Protein AF-A0A924WMK4-F1 (afdb_monomer_lite)

Secondary structure (DSSP, 8-state):
-EEEE-STTSTTSTTTHHHHTTTPEEEEEEEB-S-EEEEE-TT-SS--EEEEE-SS--SS--EEEEEE--HHHHHHHHTT--TTEEEEEEEBTTS-EEEEEEE-GGGGTTPEE-GGGSSHHHHHHH--

Foldseek 3Di:
DKEKEFWQCPPPHVCVVLCVVQVWAWDDWFFFAQQKWKWFFPPDVVTIIAIDGHDDRDDRGAIIIMIDGDPVSVVVSQVPDDPQKDWDWTHTPVRDTDIYIHGDPVRRVVTHTPVVLRGHVSVVVVVD

Radius of gyration: 13.54 Å; chains: 1; bounding box: 36×27×34 Å

pLDDT: mean 95.7, std 4.89, range [67.25, 98.75]

Structure (mmCIF, N/CA/C/O backbone):
data_AF-A0A924WMK4-F1
#
_entry.id   AF-A0A924WMK4-F1
#
loop_
_atom_site.group_PDB
_atom_site.id
_atom_site.type_symbol
_atom_site.label_atom_id
_atom_site.label_alt_id
_atom_site.label_comp_id
_atom_site.label_asym_id
_atom_site.label_entity_id
_atom_site.label_seq_id
_atom_site.pdbx_PDB_ins_code
_atom_site.Cartn_x
_atom_site.Cartn_y
_atom_site.Cartn_z
_atom_site.occupancy
_atom_site.B_iso_or_equiv
_atom_site.auth_seq_id
_atom_site.auth_comp_id
_atom_site.auth_asym_id
_atom_site.auth_atom_id
_atom_site.pdbx_PDB_model_num
ATOM 1 N N . MET A 1 1 ? 14.075 0.285 8.323 1.00 96.38 1 MET A N 1
ATOM 2 C CA . MET A 1 1 ? 12.958 1.130 7.839 1.00 96.38 1 MET A CA 1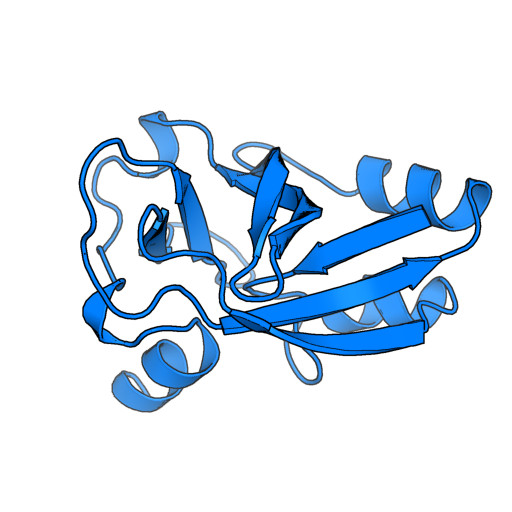
ATOM 3 C C . MET A 1 1 ? 11.745 0.249 7.598 1.00 96.38 1 MET A C 1
ATOM 5 O O . MET A 1 1 ? 11.922 -0.812 7.011 1.00 96.38 1 MET A O 1
ATOM 9 N N . LYS A 1 2 ? 10.546 0.650 8.046 1.00 97.94 2 LYS A N 1
ATOM 10 C CA . LYS A 1 2 ? 9.310 -0.135 7.872 1.00 97.94 2 LYS A CA 1
ATOM 11 C C . LYS A 1 2 ? 8.425 0.431 6.762 1.00 97.94 2 LYS A C 1
ATOM 13 O O . LYS A 1 2 ? 8.275 1.649 6.675 1.00 97.94 2 LYS A O 1
ATOM 18 N N . ILE A 1 3 ? 7.808 -0.448 5.974 1.00 98.31 3 ILE A N 1
ATOM 19 C CA . ILE A 1 3 ? 6.803 -0.096 4.966 1.00 98.31 3 ILE A CA 1
ATOM 20 C C . ILE A 1 3 ? 5.645 -1.094 4.965 1.00 98.31 3 ILE A C 1
ATOM 22 O O . ILE A 1 3 ? 5.861 -2.303 4.994 1.00 98.31 3 ILE A O 1
ATOM 26 N N . ALA A 1 4 ? 4.419 -0.589 4.922 1.00 98.50 4 ALA A N 1
ATOM 27 C CA . ALA A 1 4 ? 3.213 -1.371 4.709 1.00 98.50 4 ALA A CA 1
ATOM 28 C C . ALA A 1 4 ? 2.856 -1.422 3.218 1.00 98.50 4 ALA A C 1
ATOM 30 O O . ALA A 1 4 ? 2.822 -0.394 2.532 1.00 98.50 4 ALA A O 1
ATOM 31 N N . VAL A 1 5 ? 2.544 -2.622 2.733 1.00 98.31 5 VAL A N 1
ATOM 32 C CA . VAL A 1 5 ? 2.054 -2.879 1.377 1.00 98.31 5 VAL A CA 1
ATOM 33 C C . VAL A 1 5 ? 0.653 -3.477 1.418 1.00 98.31 5 VAL A C 1
ATOM 35 O O . VAL A 1 5 ? 0.323 -4.250 2.312 1.00 98.31 5 VAL A O 1
ATOM 38 N N . VAL A 1 6 ? -0.179 -3.101 0.446 1.00 97.62 6 VAL A N 1
ATOM 39 C CA . VAL A 1 6 ? -1.624 -3.407 0.429 1.00 97.62 6 VAL A CA 1
ATOM 40 C C . VAL A 1 6 ? -2.083 -4.082 -0.868 1.00 97.62 6 VAL A C 1
ATOM 42 O O . VAL A 1 6 ? -3.233 -4.486 -0.990 1.00 97.62 6 VAL A O 1
ATOM 45 N N . GLY A 1 7 ? -1.197 -4.190 -1.863 1.00 97.00 7 GLY A N 1
ATOM 46 C CA . GLY A 1 7 ? -1.566 -4.509 -3.241 1.00 97.00 7 GLY A CA 1
ATOM 47 C C . GLY A 1 7 ? -0.607 -5.455 -3.946 1.00 97.00 7 GLY A C 1
ATOM 48 O O . GLY A 1 7 ? -0.276 -6.518 -3.432 1.00 97.00 7 GLY A O 1
ATOM 49 N N . ALA A 1 8 ? -0.145 -5.055 -5.131 1.00 96.81 8 ALA A N 1
ATOM 50 C CA . ALA A 1 8 ? 0.682 -5.888 -6.004 1.00 96.81 8 ALA A CA 1
ATOM 51 C C . ALA A 1 8 ? 2.021 -6.345 -5.382 1.00 96.81 8 ALA A C 1
ATOM 53 O O . ALA A 1 8 ? 2.634 -7.277 -5.896 1.00 96.81 8 ALA A O 1
ATOM 54 N N . HIS A 1 9 ? 2.463 -5.730 -4.281 1.00 97.94 9 HIS A N 1
ATOM 55 C CA . HIS A 1 9 ? 3.650 -6.130 -3.515 1.00 97.94 9 HIS A CA 1
ATOM 56 C C . HIS A 1 9 ? 3.382 -7.128 -2.385 1.00 97.94 9 HIS A C 1
ATOM 58 O O . HIS A 1 9 ? 4.341 -7.584 -1.774 1.00 97.94 9 HIS A O 1
ATOM 64 N N . LEU A 1 10 ? 2.128 -7.473 -2.075 1.00 98.19 10 LEU A N 1
ATOM 65 C CA . LEU A 1 10 ? 1.841 -8.512 -1.079 1.00 98.19 10 LEU A CA 1
ATOM 66 C C . LEU A 1 10 ? 2.504 -9.840 -1.496 1.00 98.19 10 LEU A C 1
ATOM 68 O O . LEU A 1 10 ? 2.619 -10.136 -2.685 1.00 98.19 10 LEU A O 1
ATOM 72 N N . ARG A 1 11 ? 2.894 -10.692 -0.545 1.00 97.88 11 ARG A N 1
ATOM 73 C CA . ARG A 1 11 ? 3.485 -12.011 -0.835 1.00 97.88 11 ARG A CA 1
ATOM 74 C C . ARG A 1 11 ? 2.651 -12.799 -1.861 1.00 97.88 11 ARG A C 1
ATOM 76 O O . ARG A 1 11 ? 1.436 -12.937 -1.723 1.00 97.88 11 ARG A O 1
ATOM 83 N N . GLY A 1 12 ? 3.300 -13.320 -2.901 1.00 96.44 12 GLY A N 1
ATOM 84 C CA . GLY A 1 12 ? 2.626 -14.049 -3.986 1.00 96.44 12 GLY A CA 1
ATOM 85 C C . GLY A 1 12 ? 1.859 -13.171 -4.986 1.00 96.44 12 GLY A C 1
ATOM 86 O O . GLY A 1 12 ? 1.142 -13.707 -5.824 1.00 96.44 12 GLY A O 1
ATOM 87 N N . GLN A 1 13 ? 1.976 -11.842 -4.909 1.00 97.69 13 GLN A N 1
ATOM 88 C CA . GLN A 1 13 ? 1.473 -10.915 -5.924 1.00 97.69 13 GLN A CA 1
ATOM 89 C C . GLN A 1 13 ? 2.582 -10.518 -6.919 1.00 97.69 13 GLN A C 1
ATOM 91 O O . GLN A 1 13 ? 3.767 -10.679 -6.611 1.00 97.69 13 GLN A O 1
ATOM 96 N N . PRO A 1 14 ? 2.230 -9.992 -8.111 1.00 97.50 14 PRO A N 1
ATOM 97 C CA . PRO A 1 14 ? 3.172 -9.838 -9.225 1.00 97.50 14 PRO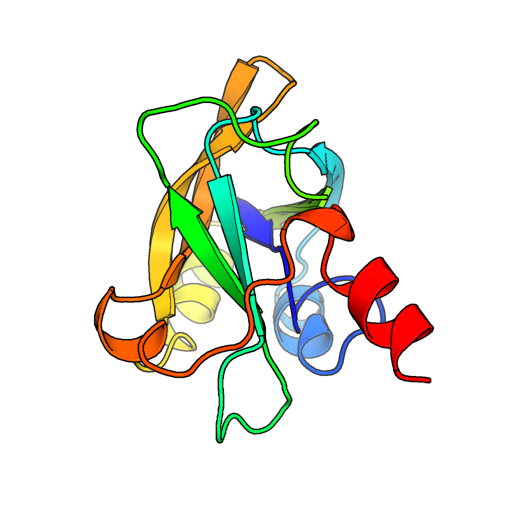 A CA 1
ATOM 98 C C . PRO A 1 14 ? 4.403 -8.959 -8.960 1.00 97.50 14 PRO A C 1
ATOM 100 O O . PRO A 1 14 ? 5.430 -9.156 -9.598 1.00 97.50 14 PRO A O 1
ATOM 103 N N . LEU A 1 15 ? 4.325 -7.997 -8.036 1.00 97.12 15 LEU A N 1
ATOM 104 C CA . LEU A 1 15 ? 5.431 -7.089 -7.700 1.00 97.12 15 LEU A CA 1
ATOM 105 C C . LEU A 1 15 ? 6.146 -7.463 -6.396 1.00 97.12 15 LEU A C 1
ATOM 107 O O . LEU A 1 15 ? 7.035 -6.732 -5.962 1.00 97.12 15 LEU A O 1
ATOM 111 N N . TYR A 1 16 ? 5.818 -8.605 -5.778 1.00 97.94 16 TYR A N 1
ATOM 112 C CA . TYR A 1 16 ? 6.501 -9.073 -4.566 1.00 97.94 16 TYR A CA 1
ATOM 113 C C . TYR A 1 16 ? 8.023 -9.212 -4.755 1.00 97.94 16 TYR A C 1
ATOM 115 O O . TYR A 1 16 ? 8.780 -8.946 -3.821 1.00 97.94 16 TYR A O 1
ATOM 123 N N . GLY A 1 17 ? 8.472 -9.535 -5.977 1.00 97.94 17 GLY A N 1
ATOM 124 C CA . GLY A 1 17 ? 9.889 -9.610 -6.353 1.00 97.94 17 GLY A CA 1
ATOM 125 C C . GLY A 1 17 ? 10.696 -8.375 -5.937 1.00 97.94 17 GLY A C 1
ATOM 126 O O . GLY A 1 17 ? 11.788 -8.501 -5.390 1.00 97.94 17 GLY A O 1
ATOM 127 N N . GLN A 1 18 ? 10.099 -7.184 -6.060 1.00 97.69 18 GLN A N 1
ATOM 128 C CA . GLN A 1 18 ? 10.746 -5.914 -5.720 1.00 97.69 18 GLN A CA 1
ATOM 129 C C . GLN A 1 18 ? 11.054 -5.781 -4.220 1.00 97.69 18 GLN A C 1
ATOM 131 O O . GLN A 1 18 ? 11.990 -5.076 -3.850 1.00 97.69 18 GLN A O 1
ATOM 136 N N . LEU A 1 19 ? 10.297 -6.456 -3.350 1.00 98.12 19 LEU A N 1
ATOM 137 C CA . LEU A 1 19 ? 10.605 -6.542 -1.922 1.00 98.12 19 LEU A CA 1
ATOM 138 C C . LEU A 1 19 ? 11.653 -7.626 -1.649 1.00 98.12 19 LEU A C 1
ATOM 140 O O . LEU A 1 19 ? 12.610 -7.388 -0.912 1.00 98.12 19 LEU A O 1
ATOM 144 N N . SER A 1 20 ? 11.500 -8.815 -2.242 1.00 97.25 20 SER A N 1
ATOM 145 C CA . SER A 1 20 ? 12.415 -9.935 -1.985 1.00 97.25 20 SER A CA 1
ATOM 146 C C . SER A 1 20 ? 13.839 -9.676 -2.481 1.00 97.25 20 SER A C 1
ATOM 148 O O . SER A 1 20 ? 14.785 -10.014 -1.779 1.00 97.25 20 SER A O 1
ATOM 150 N N . GLU A 1 21 ? 14.004 -9.012 -3.629 1.00 97.94 21 GLU A N 1
ATOM 151 C CA . GLU A 1 21 ? 15.313 -8.603 -4.174 1.00 97.94 21 GLU A CA 1
ATOM 152 C C . GLU A 1 21 ? 16.067 -7.634 -3.249 1.00 97.94 21 GLU A C 1
ATOM 154 O O . GLU A 1 21 ? 17.287 -7.517 -3.318 1.00 97.94 21 GLU A O 1
ATOM 159 N N . ARG A 1 22 ? 15.340 -6.960 -2.352 1.00 98.06 22 ARG A N 1
ATOM 160 C CA . ARG A 1 22 ? 15.845 -5.981 -1.381 1.00 98.06 22 ARG A CA 1
ATOM 161 C C . ARG A 1 22 ? 15.962 -6.545 0.033 1.00 98.06 22 ARG A C 1
ATOM 163 O O . ARG A 1 22 ? 16.031 -5.789 1.000 1.00 98.06 22 ARG A O 1
ATOM 170 N N . ASN A 1 23 ? 15.941 -7.872 0.168 1.00 97.19 23 ASN A N 1
ATOM 171 C CA . ASN A 1 23 ? 15.988 -8.581 1.448 1.00 97.19 23 ASN A CA 1
ATOM 172 C C . ASN A 1 23 ? 14.919 -8.103 2.451 1.00 97.19 23 ASN A C 1
ATOM 174 O O . ASN A 1 23 ? 15.136 -8.137 3.664 1.00 97.19 23 ASN A O 1
ATOM 178 N N . ALA A 1 24 ? 13.759 -7.651 1.959 1.00 98.44 24 ALA A N 1
ATOM 179 C CA . ALA A 1 24 ? 12.698 -7.155 2.821 1.00 98.44 24 ALA A CA 1
ATOM 180 C C . ALA A 1 24 ? 12.155 -8.279 3.715 1.00 98.44 24 ALA A C 1
ATOM 182 O O . ALA A 1 24 ? 11.656 -9.305 3.240 1.00 98.44 24 ALA A O 1
ATOM 183 N N . ARG A 1 25 ? 12.206 -8.071 5.031 1.00 98.50 25 ARG A N 1
ATOM 184 C CA . ARG A 1 25 ? 11.758 -9.041 6.031 1.00 98.50 25 ARG A CA 1
ATOM 185 C C . ARG A 1 25 ? 10.322 -8.754 6.440 1.00 98.50 25 ARG A C 1
ATOM 187 O O . ARG A 1 25 ? 10.022 -7.665 6.919 1.00 98.50 25 ARG A O 1
ATOM 194 N N . LEU A 1 26 ? 9.437 -9.739 6.288 1.00 98.62 26 LEU A N 1
ATOM 195 C CA . LEU A 1 26 ? 8.060 -9.627 6.771 1.00 98.62 26 LEU A CA 1
ATOM 196 C C . LEU A 1 26 ? 8.066 -9.512 8.303 1.00 98.62 26 LEU A C 1
ATOM 198 O O . LEU A 1 26 ? 8.609 -10.381 8.986 1.00 98.62 26 LEU A O 1
ATOM 202 N N . LEU A 1 27 ? 7.462 -8.447 8.825 1.00 98.50 27 LEU A N 1
ATOM 203 C CA . LEU A 1 27 ? 7.266 -8.222 10.256 1.00 98.50 27 LEU A CA 1
ATOM 204 C C . LEU A 1 27 ? 5.885 -8.681 10.720 1.00 98.50 27 LEU A C 1
ATOM 206 O O . LEU A 1 27 ? 5.776 -9.312 11.766 1.00 98.50 27 LEU A O 1
ATOM 210 N N . ALA A 1 28 ? 4.839 -8.343 9.963 1.00 98.00 28 ALA A N 1
ATOM 211 C CA . ALA A 1 28 ? 3.459 -8.608 10.353 1.00 98.00 28 ALA A CA 1
ATOM 212 C C . ALA A 1 28 ? 2.521 -8.682 9.144 1.00 98.00 28 ALA A C 1
ATOM 214 O O . ALA A 1 28 ? 2.723 -7.991 8.145 1.00 98.00 28 ALA A O 1
ATOM 215 N N . VAL A 1 29 ? 1.461 -9.476 9.290 1.00 98.25 29 VAL A N 1
ATOM 216 C CA . VAL A 1 29 ? 0.230 -9.379 8.496 1.00 98.25 29 VAL A CA 1
ATOM 217 C C . VAL A 1 29 ? -0.826 -8.800 9.433 1.00 98.25 29 VAL A C 1
ATOM 219 O O . VAL A 1 29 ? -1.122 -9.414 10.456 1.00 98.25 29 VAL A O 1
ATOM 222 N N . THR A 1 30 ? -1.322 -7.598 9.145 1.00 97.62 30 THR A N 1
ATOM 223 C CA . THR A 1 30 ? -2.198 -6.830 10.054 1.00 97.62 30 THR A CA 1
ATOM 224 C C . THR A 1 30 ? -3.199 -5.992 9.262 1.00 97.62 30 THR A C 1
ATOM 226 O O . THR A 1 30 ? -3.328 -6.182 8.051 1.00 97.62 30 THR A O 1
ATOM 229 N N . ARG A 1 31 ? -3.928 -5.072 9.906 1.00 97.88 31 ARG A N 1
ATOM 230 C CA . ARG A 1 31 ? -4.840 -4.152 9.216 1.00 97.88 31 ARG A CA 1
ATOM 231 C C . ARG A 1 31 ? -4.491 -2.691 9.469 1.00 97.88 31 ARG A C 1
ATOM 233 O O . ARG A 1 31 ? -3.875 -2.334 10.470 1.00 97.88 31 ARG A O 1
ATOM 240 N N . THR A 1 32 ? -4.932 -1.820 8.570 1.00 98.00 32 THR A N 1
ATOM 241 C CA . THR A 1 32 ? -5.075 -0.397 8.892 1.00 98.00 32 THR A CA 1
ATOM 242 C C . THR A 1 32 ? -6.180 -0.196 9.932 1.00 98.00 32 THR A C 1
ATOM 244 O O . THR A 1 32 ? -7.049 -1.051 10.097 1.00 98.00 32 THR A O 1
ATOM 247 N N . VAL A 1 33 ? -6.251 0.979 10.556 1.00 96.81 33 VAL A N 1
ATOM 248 C CA . VAL A 1 33 ? -7.480 1.401 11.249 1.00 96.81 33 VAL A CA 1
ATOM 249 C C . VAL A 1 33 ? -8.659 1.524 10.267 1.00 96.81 33 VAL A C 1
ATOM 251 O O . VAL A 1 33 ? -8.485 1.542 9.046 1.00 96.81 33 VAL A O 1
ATOM 254 N N . ALA A 1 34 ? -9.877 1.677 10.792 1.00 96.00 34 ALA A N 1
ATOM 255 C CA . ALA A 1 34 ? -11.129 1.787 10.031 1.00 96.00 34 ALA A CA 1
ATOM 256 C C . ALA A 1 34 ? -11.271 3.047 9.143 1.00 96.00 34 ALA A C 1
ATOM 258 O O . ALA A 1 34 ? -12.343 3.289 8.596 1.00 96.00 34 ALA A O 1
ATOM 259 N N . LYS A 1 35 ? -10.216 3.857 9.002 1.00 95.88 35 LYS A N 1
ATOM 260 C CA . LYS A 1 35 ? -10.213 5.178 8.345 1.00 95.88 35 LYS A CA 1
ATOM 261 C C . LYS A 1 35 ? -9.602 5.157 6.942 1.00 95.88 35 LYS A C 1
ATOM 263 O O . LYS A 1 35 ? -8.974 6.128 6.517 1.00 95.88 35 LYS A O 1
ATOM 268 N N . TYR A 1 36 ? -9.752 4.044 6.232 1.00 96.75 36 TYR A N 1
ATOM 269 C CA . TYR A 1 36 ? -9.221 3.884 4.883 1.00 96.75 36 TYR A CA 1
ATOM 270 C C . TYR A 1 36 ? -10.252 3.255 3.951 1.00 96.75 36 TYR A C 1
ATOM 272 O O . TYR A 1 36 ? -10.961 2.325 4.337 1.00 96.75 36 TYR A O 1
ATOM 280 N N . LYS A 1 37 ? -10.283 3.751 2.714 1.00 96.81 37 LYS A N 1
ATOM 281 C CA . LYS A 1 37 ? -10.953 3.122 1.576 1.00 96.81 37 LYS A CA 1
ATOM 282 C C . LYS A 1 37 ? -9.928 2.486 0.652 1.00 96.81 37 LYS A C 1
ATOM 284 O O . LYS A 1 37 ? -8.811 2.993 0.515 1.00 96.81 37 LYS A O 1
ATOM 289 N N . LEU A 1 38 ? -10.326 1.395 0.010 1.00 97.94 38 LEU A N 1
ATOM 290 C CA . LEU A 1 38 ? -9.511 0.696 -0.977 1.00 97.94 38 LEU A CA 1
ATOM 291 C C . LEU A 1 38 ? -10.214 0.741 -2.331 1.00 97.94 38 LEU A C 1
ATOM 293 O O . LEU A 1 38 ? -11.406 0.466 -2.412 1.00 97.94 38 LEU A O 1
ATOM 297 N N . TYR A 1 39 ? -9.472 1.053 -3.387 1.00 98.31 39 TYR A N 1
ATOM 298 C CA . TYR A 1 39 ? -9.984 1.139 -4.753 1.00 98.31 39 TYR A CA 1
ATOM 299 C C . TYR A 1 39 ? -9.193 0.223 -5.680 1.00 98.31 39 TYR A C 1
ATOM 301 O O . TYR A 1 39 ? -7.971 0.200 -5.597 1.00 98.31 39 TYR A O 1
ATOM 309 N N . ALA A 1 40 ? -9.850 -0.488 -6.594 1.00 98.19 40 ALA A N 1
ATOM 310 C CA . ALA A 1 40 ? -9.194 -1.151 -7.717 1.00 98.19 40 ALA A CA 1
ATOM 311 C C . ALA A 1 40 ? -8.986 -0.134 -8.852 1.00 98.19 40 ALA A C 1
ATOM 313 O O . ALA A 1 40 ? -9.955 0.353 -9.441 1.00 98.19 40 ALA A O 1
ATOM 314 N N . LEU A 1 41 ? -7.727 0.214 -9.142 1.00 97.50 41 LEU A N 1
ATOM 315 C CA . LEU A 1 41 ? -7.397 1.282 -10.090 1.00 97.50 41 LEU A CA 1
ATOM 316 C C . LEU A 1 41 ? -7.551 0.821 -11.546 1.00 97.50 41 LEU A C 1
ATOM 318 O O . LEU A 1 41 ? -7.063 -0.244 -11.936 1.00 97.50 41 LEU A O 1
ATOM 322 N N . LYS A 1 42 ? -8.172 1.665 -12.376 1.00 93.88 42 LYS A N 1
ATOM 323 C CA . LYS A 1 42 ? -8.358 1.413 -13.813 1.00 93.88 42 LYS A CA 1
ATOM 324 C C . LYS A 1 42 ? -7.055 1.569 -14.598 1.00 93.88 42 LYS A C 1
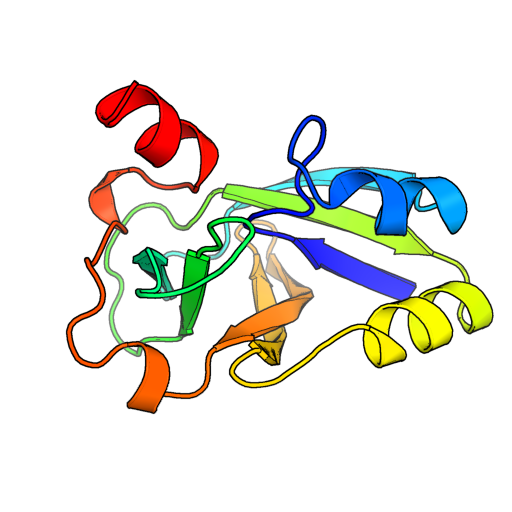ATOM 326 O O . LYS A 1 42 ? -6.231 2.420 -14.286 1.00 93.88 42 LYS A O 1
ATOM 331 N N . GLY A 1 43 ? -6.896 0.762 -15.650 1.00 89.94 43 GLY A N 1
ATOM 332 C CA . GLY A 1 43 ? -5.805 0.914 -16.624 1.00 89.94 43 GLY A CA 1
ATOM 333 C C . GLY A 1 43 ? -4.403 0.636 -16.076 1.00 89.94 43 GLY A C 1
ATOM 334 O O . GLY A 1 43 ? -3.420 1.067 -16.669 1.00 89.94 43 GLY A O 1
ATOM 335 N N . THR A 1 44 ? -4.293 -0.063 -14.944 1.00 91.69 44 THR A N 1
ATOM 336 C CA . THR A 1 44 ? -3.001 -0.388 -14.335 1.00 91.69 44 THR A CA 1
ATOM 337 C C . THR A 1 44 ? -2.521 -1.779 -14.738 1.00 91.69 44 THR A C 1
ATOM 339 O O . THR A 1 44 ? -3.296 -2.734 -14.749 1.00 91.69 44 THR A O 1
ATOM 342 N N . ILE A 1 45 ? -1.231 -1.895 -15.073 1.00 90.44 45 ILE A N 1
ATOM 343 C CA . ILE A 1 45 ? -0.568 -3.167 -15.383 1.00 90.44 45 ILE A CA 1
ATOM 344 C C . ILE A 1 45 ? 0.740 -3.245 -14.571 1.00 90.44 45 ILE A C 1
ATOM 346 O O . ILE A 1 45 ? 1.598 -2.378 -14.746 1.00 90.44 45 ILE A O 1
ATOM 350 N N . PRO A 1 46 ? 0.912 -4.248 -13.685 1.00 92.69 46 PRO A N 1
ATOM 351 C CA . PRO A 1 46 ? -0.130 -5.169 -13.221 1.00 92.69 46 PRO A CA 1
ATOM 352 C C . PRO A 1 46 ? -1.271 -4.421 -12.510 1.00 92.69 46 PRO A C 1
ATOM 354 O O . PRO A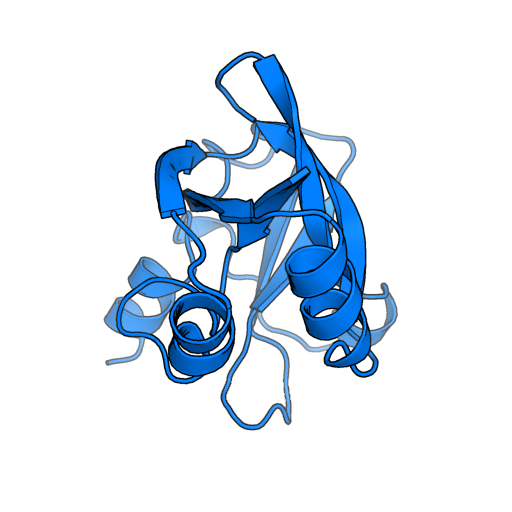 1 46 ? -1.096 -3.282 -12.065 1.00 92.69 46 PRO A O 1
ATOM 357 N N . ALA A 1 47 ? -2.430 -5.076 -12.392 1.00 94.81 47 ALA A N 1
ATOM 358 C CA . ALA A 1 47 ? -3.552 -4.541 -11.630 1.00 94.81 47 ALA A CA 1
ATOM 359 C C . ALA A 1 47 ? -3.110 -4.239 -10.190 1.00 94.81 47 ALA A C 1
ATOM 361 O O . ALA A 1 47 ? -2.484 -5.077 -9.532 1.00 94.81 47 ALA A O 1
ATOM 362 N N . LYS A 1 48 ? -3.422 -3.037 -9.702 1.00 95.31 48 LYS A N 1
ATOM 363 C CA . LYS A 1 48 ? -3.041 -2.585 -8.359 1.00 95.31 48 LYS A CA 1
ATOM 364 C C . LYS A 1 48 ? -4.174 -1.816 -7.679 1.00 95.31 48 LYS A C 1
ATOM 366 O O . LYS A 1 48 ? -4.930 -1.113 -8.354 1.00 95.31 48 LYS A O 1
ATOM 371 N N . PRO A 1 49 ? -4.283 -1.916 -6.346 1.00 97.88 49 PRO A N 1
ATOM 372 C CA . PRO A 1 49 ? -5.200 -1.093 -5.592 1.00 97.88 49 PRO A CA 1
ATOM 373 C C . PRO A 1 49 ? -4.600 0.279 -5.256 1.00 97.88 49 PRO A C 1
ATOM 375 O O . PRO A 1 49 ? -3.381 0.442 -5.190 1.00 97.88 49 PRO A O 1
ATOM 378 N N . GLY A 1 50 ? -5.472 1.240 -4.968 1.00 97.88 50 GLY A N 1
ATOM 379 C CA . GLY A 1 50 ? -5.149 2.524 -4.359 1.00 97.88 50 GLY A CA 1
ATOM 380 C C . GLY A 1 50 ? -5.793 2.640 -2.982 1.00 97.88 50 GLY A C 1
ATOM 381 O O . GLY A 1 50 ? -6.997 2.426 -2.836 1.00 97.88 50 GLY A O 1
ATOM 382 N N . LEU A 1 51 ? -4.988 2.960 -1.971 1.00 98.00 51 LEU A N 1
ATOM 383 C CA . LEU A 1 51 ? -5.451 3.185 -0.604 1.00 98.00 51 LEU A CA 1
ATOM 384 C C . LEU A 1 51 ? -5.631 4.689 -0.371 1.00 98.00 51 LEU A C 1
ATOM 386 O O . LEU A 1 51 ? -4.718 5.470 -0.639 1.00 98.00 51 LEU A O 1
ATOM 390 N N . VAL A 1 52 ? -6.789 5.088 0.154 1.00 96.88 52 VAL A N 1
ATOM 391 C CA . VAL A 1 52 ? -7.107 6.489 0.466 1.00 96.88 52 VAL A CA 1
ATOM 392 C C . VAL A 1 52 ? -7.527 6.608 1.919 1.00 96.88 52 VAL A C 1
ATOM 394 O O . VAL A 1 52 ? -8.395 5.870 2.386 1.00 96.88 52 VAL A O 1
ATOM 397 N N . ARG A 1 53 ? -6.922 7.553 2.643 1.00 95.19 53 ARG A N 1
ATOM 398 C CA . ARG A 1 53 ? -7.336 7.888 4.008 1.00 95.19 53 ARG A CA 1
ATOM 399 C C . ARG A 1 53 ? -8.616 8.720 3.971 1.00 95.19 53 ARG A C 1
ATOM 401 O O . ARG A 1 53 ? -8.707 9.675 3.207 1.00 95.19 53 ARG A O 1
ATOM 408 N N . VAL A 1 54 ? -9.574 8.381 4.825 1.00 92.44 54 VAL A N 1
ATOM 409 C CA . VAL A 1 54 ? -10.863 9.076 4.954 1.00 92.44 54 VAL A CA 1
ATOM 410 C C . VAL A 1 54 ? -11.094 9.539 6.395 1.00 92.44 54 VAL A C 1
ATOM 412 O O . VAL A 1 54 ? -10.445 9.052 7.321 1.00 92.44 54 VAL A O 1
ATOM 415 N N . GLY A 1 55 ? -11.989 10.512 6.588 1.00 83.69 55 GLY A N 1
ATOM 416 C CA . GLY A 1 55 ? -12.297 11.069 7.913 1.00 83.69 55 GLY A CA 1
ATOM 417 C C . GLY A 1 55 ? -13.144 10.139 8.786 1.00 83.69 55 GLY A C 1
ATOM 418 O O . GLY A 1 55 ? -12.826 9.939 9.958 1.00 83.69 55 GLY A O 1
ATOM 419 N N . GLU A 1 56 ? -14.173 9.529 8.196 1.00 82.06 56 GLU A N 1
ATOM 420 C CA . GLU A 1 56 ? -15.135 8.680 8.907 1.00 82.06 56 GLU A CA 1
ATOM 421 C C . GLU A 1 56 ? -14.765 7.189 8.843 1.00 82.06 56 GLU A C 1
ATOM 423 O O . GLU A 1 56 ? -14.297 6.723 7.795 1.00 82.06 56 GLU A O 1
ATOM 428 N N . PRO A 1 57 ? -14.993 6.413 9.921 1.00 80.81 57 PRO A N 1
ATOM 429 C CA . PRO A 1 57 ? -14.841 4.963 9.895 1.00 80.81 57 PRO A CA 1
ATOM 430 C C . PRO A 1 57 ? -15.745 4.312 8.837 1.00 80.81 57 PRO A C 1
ATOM 432 O O . PRO A 1 57 ? -16.938 4.594 8.787 1.00 80.81 57 PRO A O 1
ATOM 435 N N . GLN A 1 58 ? -15.193 3.421 8.011 1.00 71.38 58 GLN A N 1
ATOM 436 C CA . GLN A 1 58 ? -15.945 2.720 6.955 1.00 71.38 58 GLN A CA 1
ATOM 437 C C . GLN A 1 58 ? -16.169 1.235 7.285 1.00 71.38 58 GLN A C 1
ATOM 439 O O . GLN A 1 58 ? -17.295 0.750 7.267 1.00 71.38 58 GLN A O 1
ATOM 444 N N . ALA A 1 59 ? -15.093 0.505 7.598 1.00 74.75 59 ALA A N 1
ATOM 445 C CA . ALA A 1 59 ? -15.083 -0.950 7.797 1.00 74.75 59 ALA A CA 1
ATOM 446 C C . ALA A 1 59 ? -14.017 -1.362 8.833 1.00 74.75 59 ALA A C 1
ATOM 448 O O . ALA A 1 59 ? -13.366 -0.507 9.423 1.00 74.75 59 ALA A O 1
ATOM 449 N N . LYS A 1 60 ? -13.761 -2.666 9.029 1.00 84.69 60 LYS A N 1
ATOM 450 C CA . LYS A 1 60 ? -12.734 -3.195 9.963 1.00 84.69 60 LYS A CA 1
ATOM 451 C C . LYS A 1 60 ? -11.267 -2.859 9.592 1.00 84.69 60 LYS A C 1
ATOM 453 O O . LYS A 1 60 ? -10.356 -3.449 10.161 1.00 84.69 60 LYS A O 1
ATOM 458 N N . GLY A 1 61 ? -11.031 -1.940 8.652 1.00 94.56 61 GLY A N 1
ATOM 459 C CA . GLY A 1 61 ? -9.709 -1.625 8.108 1.00 94.56 61 GLY A CA 1
ATOM 460 C C . GLY A 1 61 ? -9.247 -2.601 7.023 1.00 94.56 61 GLY A C 1
ATOM 461 O O . GLY A 1 61 ? -9.832 -3.674 6.829 1.00 94.56 61 GLY A O 1
ATOM 462 N N . ILE A 1 62 ? -8.196 -2.213 6.301 1.00 97.94 62 ILE A N 1
ATOM 463 C CA . ILE A 1 62 ? -7.687 -2.924 5.125 1.00 97.94 62 ILE A CA 1
ATOM 464 C C . ILE A 1 62 ? -6.486 -3.790 5.512 1.00 97.94 62 ILE A C 1
ATOM 466 O O . ILE A 1 62 ? -5.574 -3.301 6.173 1.00 97.94 62 ILE A O 1
ATOM 470 N N . GLU A 1 63 ? -6.481 -5.061 5.102 1.00 98.06 63 GLU A N 1
ATOM 471 C CA . GLU A 1 63 ? -5.340 -5.970 5.274 1.00 98.06 63 GLU A CA 1
ATOM 472 C C . GLU A 1 63 ? -4.081 -5.420 4.589 1.00 98.06 63 GLU A C 1
ATOM 474 O O . GLU A 1 63 ? -4.113 -5.036 3.418 1.00 98.06 63 GLU A O 1
ATOM 479 N N . VAL A 1 64 ? -2.967 -5.426 5.319 1.00 98.56 64 VAL A N 1
ATOM 480 C CA . VAL A 1 64 ? -1.641 -5.028 4.843 1.00 98.56 64 VAL A CA 1
ATOM 481 C C . VAL A 1 64 ? -0.574 -6.002 5.335 1.00 98.56 64 VAL A C 1
ATOM 483 O O . VAL A 1 64 ? -0.717 -6.657 6.369 1.00 98.56 64 VAL A O 1
ATOM 486 N N . GLU A 1 65 ? 0.543 -6.048 4.620 1.00 98.75 65 GLU A N 1
ATOM 487 C CA . GLU A 1 65 ? 1.775 -6.681 5.087 1.00 98.75 65 GLU A CA 1
ATOM 488 C C . GLU A 1 65 ? 2.807 -5.602 5.411 1.00 98.75 65 GLU A C 1
ATOM 490 O O . GLU A 1 65 ? 3.042 -4.700 4.607 1.00 98.75 65 GLU A O 1
ATOM 495 N N . VAL A 1 66 ? 3.429 -5.687 6.586 1.00 98.69 66 VAL A N 1
ATOM 496 C CA . VAL A 1 66 ? 4.480 -4.759 7.019 1.00 98.69 66 VAL A CA 1
ATOM 497 C C . VAL A 1 66 ? 5.834 -5.421 6.836 1.00 98.69 66 VAL A C 1
ATOM 499 O O . VAL A 1 66 ? 6.093 -6.482 7.404 1.00 98.69 66 VAL A O 1
ATOM 502 N N . TYR A 1 67 ? 6.711 -4.770 6.083 1.00 98.69 67 TYR A N 1
ATOM 503 C CA . TYR A 1 67 ? 8.068 -5.220 5.807 1.00 98.69 67 TYR A CA 1
ATOM 504 C C . TYR A 1 67 ? 9.107 -4.282 6.409 1.00 98.69 67 TYR A C 1
ATOM 506 O O . TYR A 1 67 ? 8.896 -3.073 6.498 1.00 98.69 67 TYR A O 1
ATOM 514 N N . GLU A 1 68 ? 10.253 -4.846 6.773 1.00 98.50 68 GLU A N 1
ATOM 515 C CA . GLU A 1 68 ? 11.451 -4.117 7.169 1.00 98.50 68 GLU A CA 1
ATOM 516 C C . GLU A 1 68 ? 12.567 -4.284 6.139 1.00 98.50 68 GLU A C 1
ATOM 518 O O . GLU A 1 68 ? 12.824 -5.390 5.671 1.00 98.50 68 GLU A O 1
ATOM 523 N N . MET A 1 69 ? 13.249 -3.182 5.828 1.00 98.06 69 MET A N 1
ATOM 524 C CA . MET A 1 69 ? 14.455 -3.133 4.995 1.00 98.06 69 MET A CA 1
ATOM 525 C C . MET A 1 69 ? 15.502 -2.220 5.638 1.00 98.06 69 MET A C 1
ATOM 527 O O . MET A 1 69 ? 15.154 -1.308 6.400 1.00 98.06 69 MET A O 1
ATOM 531 N N . ASP A 1 70 ? 16.778 -2.410 5.307 1.00 98.00 70 ASP A N 1
ATOM 532 C CA . ASP A 1 70 ? 17.794 -1.395 5.590 1.00 98.00 70 ASP A CA 1
ATOM 533 C C . ASP A 1 70 ? 17.516 -0.092 4.800 1.00 98.00 70 ASP A C 1
ATOM 535 O O . ASP A 1 70 ? 16.727 -0.091 3.848 1.00 98.00 70 ASP A O 1
ATOM 539 N N . PRO A 1 71 ? 18.107 1.048 5.198 1.00 97.94 71 PRO A N 1
ATOM 540 C CA . PRO A 1 71 ? 17.824 2.334 4.564 1.00 97.94 71 PRO A CA 1
ATOM 541 C C . PRO A 1 71 ? 18.139 2.409 3.063 1.00 97.94 71 PRO A C 1
ATOM 543 O O . PRO A 1 71 ? 17.393 3.063 2.336 1.00 97.94 71 PRO A O 1
ATOM 546 N N . ALA A 1 72 ? 19.203 1.751 2.588 1.00 97.94 72 ALA A N 1
ATOM 547 C CA . ALA A 1 72 ? 19.604 1.812 1.182 1.00 97.94 72 ALA A CA 1
ATOM 548 C C . ALA A 1 72 ? 18.615 1.041 0.296 1.00 97.94 72 ALA A C 1
ATOM 550 O O . ALA A 1 72 ? 18.164 1.543 -0.734 1.00 97.94 72 ALA A O 1
ATOM 551 N N . ASN A 1 73 ? 18.209 -0.144 0.749 1.00 98.25 73 ASN A N 1
ATOM 552 C CA . ASN A 1 73 ? 17.173 -0.940 0.105 1.00 98.25 73 ASN A CA 1
ATOM 553 C C . ASN A 1 73 ? 15.800 -0.264 0.168 1.00 98.25 73 ASN A C 1
ATOM 555 O O . ASN A 1 73 ? 15.057 -0.273 -0.810 1.00 98.25 73 ASN A O 1
ATOM 559 N N . TYR A 1 74 ? 15.470 0.391 1.282 1.00 97.94 74 TYR A N 1
ATOM 560 C CA . TYR A 1 74 ? 14.251 1.188 1.369 1.00 97.94 74 TYR A CA 1
ATOM 561 C C . TYR A 1 74 ? 14.240 2.310 0.321 1.00 97.94 74 TYR A C 1
ATOM 563 O O . TYR A 1 74 ? 13.264 2.434 -0.411 1.00 97.94 74 TYR A O 1
ATOM 571 N N . ALA A 1 75 ? 15.315 3.098 0.210 1.00 97.38 75 ALA A N 1
ATOM 572 C CA . ALA A 1 75 ? 15.401 4.187 -0.764 1.00 97.38 75 ALA A CA 1
ATOM 573 C C . ALA A 1 75 ? 15.237 3.675 -2.203 1.00 97.38 75 ALA A C 1
ATOM 575 O O . ALA A 1 75 ? 14.363 4.147 -2.926 1.00 97.38 75 ALA A O 1
ATOM 576 N N . SER A 1 76 ? 15.970 2.619 -2.572 1.00 97.88 76 SER A N 1
ATOM 577 C CA . SER A 1 76 ? 15.866 2.036 -3.912 1.00 97.88 76 SER A CA 1
ATOM 578 C C . SER A 1 76 ? 14.489 1.432 -4.206 1.00 97.88 76 SER A C 1
ATOM 580 O O . SER A 1 76 ? 14.137 1.263 -5.371 1.00 97.88 76 SER A O 1
ATOM 582 N N . PHE A 1 77 ? 13.710 1.050 -3.186 1.00 97.69 77 PHE A N 1
ATOM 583 C CA . PHE A 1 77 ? 12.322 0.606 -3.347 1.00 97.69 77 PHE A CA 1
ATOM 584 C C . PHE A 1 77 ? 11.380 1.781 -3.609 1.00 97.69 77 PHE A C 1
ATOM 586 O O . PHE A 1 77 ? 10.496 1.684 -4.457 1.00 97.69 77 PHE A O 1
ATOM 593 N N . VAL A 1 78 ? 11.582 2.896 -2.904 1.00 95.69 78 VAL A N 1
ATOM 594 C CA . VAL A 1 78 ? 10.803 4.127 -3.092 1.00 95.69 78 VAL A CA 1
ATOM 595 C C . VAL A 1 78 ? 11.009 4.723 -4.485 1.00 95.69 78 VAL A C 1
ATOM 597 O O . VAL A 1 78 ? 10.052 5.219 -5.074 1.00 95.69 78 VAL A O 1
ATOM 600 N N . ASP A 1 79 ? 12.205 4.598 -5.055 1.00 96.38 79 ASP A N 1
ATOM 601 C CA . ASP A 1 79 ? 12.494 5.059 -6.421 1.00 96.38 79 ASP A CA 1
ATOM 602 C C . ASP A 1 79 ? 11.688 4.312 -7.501 1.00 96.38 79 ASP A C 1
ATOM 604 O O . ASP A 1 79 ? 11.546 4.796 -8.623 1.00 96.38 79 ASP A O 1
ATOM 608 N N . LEU A 1 80 ? 11.121 3.142 -7.178 1.00 94.94 80 LEU A N 1
ATOM 609 C CA . LEU A 1 80 ? 10.282 2.370 -8.098 1.00 94.94 80 LEU A CA 1
ATOM 610 C C . LEU A 1 80 ? 8.822 2.830 -8.139 1.00 94.94 80 LEU A C 1
ATOM 612 O O . LEU A 1 80 ? 8.026 2.177 -8.808 1.00 94.94 80 LEU A O 1
ATOM 616 N N . ILE A 1 81 ? 8.428 3.869 -7.399 1.00 90.81 81 ILE A N 1
ATOM 617 C CA . ILE A 1 81 ? 7.021 4.249 -7.228 1.00 90.81 81 ILE A CA 1
ATOM 618 C C . ILE A 1 81 ? 6.604 5.229 -8.336 1.00 90.81 81 ILE A C 1
ATOM 620 O O . ILE A 1 81 ? 6.963 6.404 -8.266 1.00 90.81 81 ILE A O 1
ATOM 624 N N . PRO A 1 82 ? 5.826 4.801 -9.352 1.00 92.94 82 PRO A N 1
ATOM 625 C CA . PRO A 1 82 ? 5.357 5.710 -10.385 1.00 92.94 82 PRO A CA 1
ATOM 626 C C . PRO A 1 82 ? 4.049 6.396 -9.958 1.00 92.94 82 PRO A C 1
ATOM 628 O O . PRO A 1 82 ? 3.290 5.834 -9.154 1.00 92.94 82 PRO A O 1
ATOM 631 N N . PRO A 1 83 ? 3.683 7.518 -10.600 1.00 92.44 83 PRO A N 1
ATOM 632 C CA . PRO A 1 83 ? 2.308 8.002 -10.579 1.00 92.44 83 PRO A CA 1
ATOM 633 C C . PRO A 1 83 ? 1.311 6.879 -10.949 1.00 92.44 83 PRO A C 1
ATOM 635 O O . PRO A 1 83 ? 1.630 6.005 -11.769 1.00 92.44 83 PRO A O 1
ATOM 638 N N . PRO A 1 84 ? 0.110 6.831 -10.345 1.00 94.81 84 PRO A N 1
ATOM 639 C CA . PRO A 1 84 ? -0.446 7.771 -9.365 1.00 94.81 84 PRO A CA 1
ATOM 640 C C . PRO A 1 84 ? -0.120 7.423 -7.898 1.00 94.81 84 PRO A C 1
ATOM 642 O O . PRO A 1 84 ? -0.833 7.825 -6.976 1.00 94.81 84 PRO A O 1
ATOM 645 N N . MET A 1 85 ? 0.867 6.558 -7.659 1.00 96.38 85 MET A N 1
ATOM 646 C CA . MET A 1 85 ? 1.166 6.067 -6.316 1.00 96.38 85 MET A CA 1
ATOM 647 C C . MET A 1 85 ? 2.026 7.078 -5.561 1.00 96.38 85 MET A C 1
ATOM 649 O O . MET A 1 85 ? 2.933 7.684 -6.124 1.00 96.38 85 MET A O 1
ATOM 653 N N . ALA A 1 86 ? 1.783 7.205 -4.260 1.00 95.31 86 ALA A N 1
ATOM 654 C CA . ALA A 1 86 ? 2.587 8.027 -3.367 1.00 95.31 86 ALA A CA 1
ATOM 655 C C . ALA A 1 86 ? 2.838 7.306 -2.037 1.00 95.31 86 ALA A C 1
ATOM 657 O O . ALA A 1 86 ? 2.182 6.313 -1.709 1.00 95.31 86 ALA A O 1
ATOM 658 N N . LEU A 1 87 ? 3.786 7.818 -1.249 1.00 95.81 87 LEU A N 1
ATOM 659 C CA . LEU A 1 87 ? 4.028 7.346 0.112 1.00 95.81 87 LEU A CA 1
ATOM 660 C C . LEU A 1 87 ? 3.369 8.260 1.134 1.00 95.81 87 LEU A C 1
ATOM 662 O O . LEU A 1 87 ? 3.650 9.455 1.203 1.00 95.81 87 LEU A O 1
ATOM 666 N N . GLY A 1 88 ? 2.540 7.657 1.976 1.00 95.94 88 GLY A N 1
ATOM 667 C CA . GLY A 1 88 ? 1.898 8.300 3.112 1.00 95.94 88 GLY A CA 1
ATOM 668 C C . GLY A 1 88 ? 2.303 7.661 4.436 1.00 95.94 88 GLY A C 1
ATOM 669 O O . GLY A 1 88 ? 3.111 6.731 4.493 1.00 95.94 88 GLY A O 1
ATOM 670 N N . ASN A 1 89 ? 1.711 8.173 5.511 1.00 97.56 89 ASN A N 1
ATOM 671 C CA . ASN A 1 89 ? 1.706 7.516 6.814 1.00 97.56 89 ASN A CA 1
ATOM 672 C C . ASN A 1 89 ? 0.413 6.697 6.942 1.00 97.56 89 ASN A C 1
ATOM 674 O O . ASN A 1 89 ? -0.684 7.238 6.763 1.00 97.56 89 ASN A O 1
ATOM 678 N N . LEU A 1 90 ? 0.545 5.408 7.245 1.00 97.94 90 LEU A N 1
ATOM 679 C CA . LEU A 1 90 ? -0.563 4.497 7.502 1.00 97.94 90 LEU A CA 1
ATOM 680 C C . LEU A 1 90 ? -0.674 4.211 8.997 1.00 97.94 90 LEU A C 1
ATOM 682 O O . LEU A 1 90 ? 0.300 3.787 9.614 1.00 97.94 90 LEU A O 1
ATOM 686 N N . GLU A 1 91 ? -1.862 4.428 9.552 1.00 97.50 91 GLU A N 1
ATOM 687 C CA . GLU A 1 91 ? -2.214 4.049 10.920 1.00 97.50 91 GLU A CA 1
ATOM 688 C C . GLU A 1 91 ? -2.726 2.607 10.930 1.00 97.50 91 GLU A C 1
ATOM 690 O O . GLU A 1 91 ? -3.697 2.277 10.238 1.00 97.50 91 GLU A O 1
ATOM 695 N N . LEU A 1 92 ? -2.059 1.752 11.701 1.00 97.62 92 LEU A N 1
ATOM 696 C CA . LEU A 1 92 ? -2.382 0.337 11.846 1.00 97.62 92 LEU A CA 1
ATOM 697 C C . LEU A 1 92 ? -3.274 0.099 13.069 1.00 97.62 92 LEU A C 1
ATOM 699 O O . LEU A 1 92 ? -3.265 0.872 14.026 1.00 97.62 92 LEU A O 1
ATOM 703 N N . ASP A 1 93 ? -4.029 -0.996 13.056 1.00 95.56 93 ASP A N 1
ATOM 704 C CA . ASP A 1 93 ? -4.850 -1.443 14.190 1.00 95.56 93 ASP A CA 1
ATOM 705 C C . ASP A 1 93 ? -4.028 -1.788 15.445 1.00 95.56 93 ASP A C 1
ATOM 707 O O . ASP A 1 93 ? -4.546 -1.746 16.559 1.00 95.56 93 ASP A O 1
ATOM 711 N N . THR A 1 94 ? -2.729 -2.037 15.279 1.00 94.69 94 THR A N 1
ATOM 712 C CA . THR A 1 94 ? -1.754 -2.188 16.368 1.00 94.69 94 THR A CA 1
ATOM 713 C C . THR A 1 94 ? -1.434 -0.879 17.100 1.00 94.69 94 THR A C 1
ATOM 715 O O . THR A 1 94 ? -0.734 -0.903 18.110 1.00 94.69 94 THR A O 1
ATOM 718 N N . GLY A 1 95 ? -1.898 0.268 16.589 1.00 95.31 95 GLY A N 1
ATOM 719 C CA . GLY A 1 95 ? -1.539 1.603 17.072 1.00 95.31 95 GLY A CA 1
ATOM 720 C C . GLY A 1 95 ? -0.233 2.151 16.483 1.00 95.31 95 GLY A C 1
ATOM 721 O O . GLY A 1 95 ? 0.106 3.309 16.721 1.00 95.31 95 GLY A O 1
ATOM 722 N N . GLU A 1 96 ? 0.498 1.358 15.691 1.00 96.94 96 GLU A N 1
ATOM 723 C CA . GLU A 1 96 ? 1.703 1.821 15.000 1.00 96.94 96 GLU A CA 1
ATOM 724 C C . GLU A 1 96 ? 1.344 2.702 13.791 1.00 96.94 96 GLU A C 1
ATOM 726 O O . GLU A 1 96 ? 0.389 2.436 13.060 1.00 96.94 96 GLU A O 1
ATOM 731 N N . THR A 1 97 ? 2.150 3.737 13.542 1.00 98.12 97 THR A N 1
ATOM 732 C CA . THR A 1 97 ? 2.141 4.470 12.271 1.00 98.12 97 THR A CA 1
ATOM 733 C C . THR A 1 97 ? 3.380 4.108 11.462 1.00 98.12 97 THR A C 1
ATOM 735 O O . THR A 1 97 ? 4.502 4.319 11.920 1.00 98.12 97 THR A O 1
ATOM 738 N N . VAL A 1 98 ? 3.191 3.602 10.244 1.00 98.25 98 VAL A N 1
ATOM 739 C CA . VAL A 1 98 ? 4.283 3.206 9.337 1.00 98.25 98 VAL A CA 1
ATOM 740 C C . VAL A 1 98 ? 4.168 3.912 7.992 1.00 98.25 98 VAL A C 1
ATOM 742 O O . VAL A 1 98 ? 3.105 4.413 7.629 1.00 98.25 98 VAL A O 1
ATOM 745 N N . LYS A 1 99 ? 5.252 3.951 7.211 1.00 98.31 99 LYS A N 1
ATOM 746 C CA . LYS A 1 99 ? 5.153 4.370 5.808 1.00 98.31 99 LYS A CA 1
ATOM 747 C C . LYS A 1 99 ? 4.362 3.341 5.014 1.00 98.31 99 LYS A C 1
ATOM 749 O O . LYS A 1 99 ? 4.442 2.153 5.305 1.00 98.31 99 LYS A O 1
ATOM 754 N N . GLY A 1 100 ? 3.618 3.774 4.008 1.00 97.69 100 GLY A N 1
ATOM 755 C CA . GLY A 1 100 ? 2.904 2.859 3.128 1.00 97.69 100 GLY A CA 1
ATOM 756 C C . GLY A 1 100 ? 2.346 3.545 1.896 1.00 97.69 100 GLY A C 1
ATOM 757 O O . GLY A 1 100 ? 2.341 4.774 1.795 1.00 97.69 100 GLY A O 1
ATOM 758 N N . PHE A 1 101 ? 1.901 2.726 0.953 1.00 96.06 101 PHE A N 1
ATOM 759 C CA . PHE A 1 101 ? 1.362 3.197 -0.314 1.00 96.06 101 PHE A CA 1
ATOM 760 C C . PHE A 1 101 ? -0.017 3.829 -0.132 1.00 96.06 101 PHE A C 1
ATOM 762 O O . PHE A 1 101 ? -0.924 3.219 0.433 1.00 96.06 101 PHE A O 1
ATOM 769 N N . ILE A 1 102 ? -0.166 5.033 -0.670 1.00 97.25 102 ILE A N 1
ATOM 770 C CA . ILE A 1 102 ? -1.438 5.707 -0.924 1.00 97.25 102 ILE A CA 1
ATOM 771 C C . ILE A 1 102 ? -1.534 6.029 -2.416 1.00 97.25 102 ILE A C 1
ATOM 773 O O . ILE A 1 102 ? -0.578 5.822 -3.170 1.00 97.25 102 ILE A O 1
ATOM 777 N N . VAL A 1 103 ? -2.683 6.530 -2.849 1.00 97.44 103 VAL A N 1
ATOM 778 C CA . VAL A 1 103 ? -2.887 6.973 -4.229 1.00 97.44 103 VAL A CA 1
ATOM 779 C C . VAL A 1 103 ? -3.302 8.442 -4.273 1.00 97.44 103 VAL A C 1
ATOM 781 O O . VAL A 1 103 ? -3.991 8.925 -3.372 1.00 97.44 103 VAL A O 1
ATOM 784 N N . GLU A 1 104 ? -2.879 9.154 -5.314 1.00 96.06 104 GLU A N 1
ATOM 785 C CA . GLU A 1 104 ? -3.384 10.489 -5.633 1.00 96.06 104 GLU A CA 1
ATOM 786 C C . GLU A 1 104 ? -4.904 10.466 -5.881 1.00 96.06 104 GLU A C 1
ATOM 788 O O . GLU A 1 104 ? -5.441 9.517 -6.454 1.00 96.06 104 GLU A O 1
ATOM 793 N N . GLY A 1 105 ? -5.609 11.526 -5.468 1.00 93.56 105 GLY A N 1
ATOM 794 C CA . GLY A 1 105 ? -7.078 11.561 -5.466 1.00 93.56 105 GLY A CA 1
ATOM 795 C C . GLY A 1 105 ? -7.714 11.321 -6.838 1.00 93.56 105 GLY A C 1
ATOM 796 O O . GLY A 1 105 ? -8.658 10.536 -6.936 1.00 93.56 105 GLY A O 1
ATOM 797 N N . TYR A 1 106 ? -7.153 11.908 -7.902 1.00 94.56 106 TYR A N 1
ATOM 798 C CA . TYR A 1 106 ? -7.684 11.768 -9.266 1.00 94.56 106 TYR A CA 1
ATOM 799 C C . TYR A 1 106 ? -7.704 10.310 -9.743 1.00 94.56 106 TYR A C 1
ATOM 801 O O . TYR A 1 106 ? -8.554 9.922 -10.534 1.00 94.56 106 TYR A O 1
ATOM 809 N N . ALA A 1 107 ? -6.798 9.463 -9.248 1.00 95.31 107 ALA A N 1
ATOM 810 C CA . ALA A 1 107 ? -6.733 8.068 -9.669 1.00 95.31 107 ALA A CA 1
ATOM 811 C C . ALA A 1 107 ? -7.895 7.227 -9.127 1.00 95.31 107 ALA A C 1
ATOM 813 O O . ALA A 1 107 ? -8.110 6.106 -9.588 1.00 95.31 107 ALA A O 1
ATOM 814 N N . THR A 1 108 ? -8.647 7.754 -8.156 1.00 96.00 108 THR A N 1
ATOM 815 C CA . THR A 1 108 ? -9.888 7.126 -7.692 1.00 96.00 108 THR A CA 1
ATOM 816 C C . THR A 1 108 ? -11.087 7.448 -8.577 1.00 96.00 108 THR A C 1
ATOM 818 O O . THR A 1 108 ? -12.111 6.770 -8.481 1.00 96.00 108 THR A O 1
ATOM 821 N N . GLU A 1 109 ? -10.976 8.424 -9.480 1.00 95.12 109 GLU A N 1
ATOM 822 C CA . GLU A 1 109 ? -12.063 8.783 -10.383 1.00 95.12 109 GLU A CA 1
ATOM 823 C C . GLU A 1 109 ? -12.368 7.628 -11.340 1.00 95.12 109 GLU A C 1
ATOM 825 O O . GLU A 1 109 ? -11.528 7.141 -12.098 1.00 95.12 109 GLU A O 1
ATOM 830 N N . GLY A 1 110 ? -13.600 7.129 -11.257 1.00 93.12 110 GLY A N 1
ATOM 831 C CA . GLY A 1 110 ? -14.040 5.962 -12.009 1.00 93.12 110 GLY A CA 1
ATOM 832 C C . GLY A 1 110 ? -13.417 4.636 -11.559 1.00 93.12 110 GLY A C 1
ATOM 833 O O . GLY A 1 110 ? -13.780 3.617 -12.142 1.00 93.12 110 GLY A O 1
ATOM 834 N N . ALA A 1 111 ? -12.526 4.603 -10.567 1.00 97.56 111 ALA A N 1
ATOM 835 C CA . ALA A 1 111 ? -12.040 3.360 -9.975 1.00 97.56 111 ALA A CA 1
ATOM 836 C C . ALA A 1 111 ? -13.167 2.644 -9.212 1.00 97.56 111 ALA A C 1
ATOM 838 O O . ALA A 1 111 ? -14.120 3.269 -8.744 1.00 97.56 111 ALA A O 1
ATOM 839 N N . THR A 1 112 ? -13.064 1.325 -9.071 1.00 97.88 112 THR A N 1
ATOM 840 C CA . THR A 1 112 ? -14.052 0.553 -8.307 1.00 97.88 112 THR A CA 1
ATOM 841 C C . THR A 1 112 ? -13.677 0.598 -6.833 1.00 97.88 112 THR A C 1
ATOM 843 O O . THR A 1 112 ? -12.575 0.182 -6.478 1.00 97.88 112 THR A O 1
ATOM 846 N N . GLU A 1 113 ? -14.562 1.097 -5.968 1.00 97.12 113 GLU A N 1
ATOM 847 C CA . GLU A 1 113 ? -14.364 0.972 -4.521 1.00 97.12 113 GLU A CA 1
ATOM 848 C C . GLU A 1 113 ? -14.510 -0.502 -4.116 1.00 97.12 113 GLU A C 1
ATOM 850 O O . GLU A 1 113 ? -15.502 -1.145 -4.439 1.00 97.12 113 GLU A O 1
ATOM 855 N N . ILE A 1 114 ? -13.511 -1.031 -3.414 1.00 97.38 114 ILE A N 1
ATOM 856 C CA . ILE A 1 114 ? -13.409 -2.432 -2.984 1.00 97.38 114 ILE A CA 1
ATOM 857 C C . ILE A 1 114 ? -13.186 -2.546 -1.466 1.00 97.38 114 ILE A C 1
ATOM 859 O O . ILE A 1 114 ? -12.690 -3.558 -0.969 1.00 97.38 114 ILE A O 1
ATOM 863 N N . THR A 1 115 ? -13.530 -1.497 -0.712 1.00 97.12 115 THR A N 1
ATOM 864 C CA . THR A 1 115 ? -13.369 -1.422 0.751 1.00 97.12 115 THR A CA 1
ATOM 865 C C . THR A 1 115 ? -14.061 -2.589 1.463 1.00 97.12 115 THR A C 1
ATOM 867 O O . THR A 1 115 ? -13.514 -3.133 2.422 1.00 97.12 115 THR A O 1
ATOM 870 N N . GLU A 1 116 ? -15.228 -3.021 0.972 1.00 95.69 116 GLU A N 1
ATOM 871 C CA . GLU A 1 116 ? -16.029 -4.104 1.563 1.00 95.69 116 GLU A CA 1
ATOM 872 C C . GLU A 1 116 ? -15.310 -5.463 1.598 1.00 95.69 116 GLU A C 1
ATOM 874 O O . GLU A 1 116 ? -15.540 -6.263 2.503 1.00 95.69 116 GLU A O 1
ATOM 879 N N . PHE A 1 117 ? -14.369 -5.702 0.677 1.00 96.50 117 PHE A N 1
ATOM 880 C CA . PHE A 1 117 ? -13.570 -6.929 0.648 1.00 96.50 117 PHE A CA 1
ATOM 881 C C . PHE A 1 117 ? -12.500 -6.959 1.750 1.00 96.50 117 PHE A C 1
ATOM 883 O O . PHE A 1 117 ? -11.908 -8.005 2.025 1.00 96.50 117 PHE A O 1
ATOM 890 N N . GLY A 1 118 ? -12.218 -5.811 2.378 1.00 96.56 118 GLY A N 1
ATOM 891 C CA . GLY A 1 118 ? -11.269 -5.679 3.481 1.00 96.56 118 GLY A CA 1
ATOM 892 C C . GLY A 1 118 ? -9.805 -5.934 3.109 1.00 96.56 118 GLY A C 1
ATOM 893 O O . GLY A 1 118 ? -8.971 -6.001 4.009 1.00 96.56 118 GLY A O 1
ATOM 894 N N . GLY A 1 119 ? -9.479 -6.088 1.822 1.00 97.25 119 GLY A N 1
ATOM 895 C CA . GLY A 1 119 ? -8.126 -6.367 1.347 1.00 97.25 119 GLY A CA 1
ATOM 896 C C . GLY A 1 119 ? -8.067 -6.730 -0.136 1.00 97.25 119 GLY A C 1
ATOM 897 O O . GLY A 1 119 ? -9.031 -7.233 -0.715 1.00 97.25 119 GLY A O 1
ATOM 898 N N . TRP A 1 120 ? -6.902 -6.504 -0.748 1.00 98.00 120 TRP A N 1
ATOM 899 C CA . TRP A 1 120 ? -6.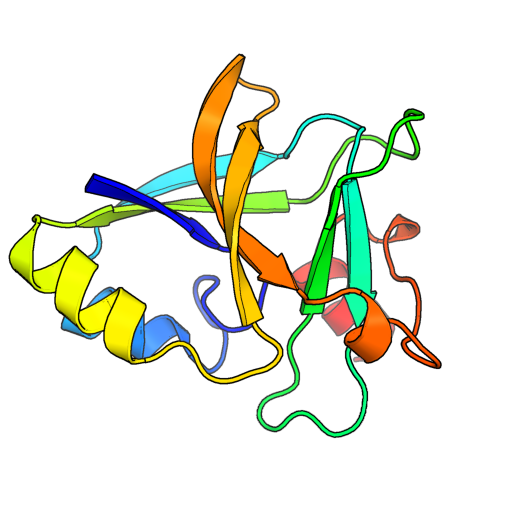679 -6.734 -2.179 1.00 98.00 120 TRP A CA 1
ATOM 900 C C . TRP A 1 120 ? -6.837 -8.199 -2.589 1.00 98.00 120 TRP A C 1
ATOM 902 O O . TRP A 1 120 ? -7.506 -8.500 -3.572 1.00 98.00 120 TRP A O 1
ATOM 912 N N . ARG A 1 121 ? -6.275 -9.128 -1.808 1.00 97.50 121 ARG A N 1
ATOM 913 C CA . ARG A 1 121 ? -6.385 -10.568 -2.090 1.00 97.50 121 ARG A CA 1
ATOM 914 C C . ARG A 1 121 ? -7.831 -11.060 -2.043 1.00 97.50 121 ARG A C 1
ATOM 916 O O . ARG A 1 121 ? -8.207 -11.889 -2.862 1.00 97.50 121 ARG A O 1
ATOM 923 N N . SER A 1 122 ? -8.629 -10.566 -1.097 1.00 97.25 122 SER A N 1
ATOM 924 C CA . SER A 1 122 ? -10.049 -10.921 -0.984 1.00 97.25 122 SER A CA 1
ATOM 925 C C . SER A 1 122 ? -10.855 -10.422 -2.179 1.00 97.25 122 SER A C 1
ATOM 927 O O . SER A 1 122 ? -11.701 -11.154 -2.677 1.00 97.25 122 SER A O 1
ATOM 929 N N . TYR A 1 123 ? -10.553 -9.216 -2.670 1.00 97.81 123 TYR A N 1
ATOM 930 C CA . TYR A 1 123 ? -11.139 -8.706 -3.907 1.00 97.81 123 TYR A CA 1
ATOM 931 C C . TYR A 1 123 ? -10.726 -9.544 -5.123 1.00 97.81 123 TYR A C 1
ATOM 933 O O . TYR A 1 123 ? -11.578 -9.942 -5.903 1.00 97.81 123 TYR A O 1
ATOM 941 N N . LEU A 1 124 ? -9.442 -9.888 -5.272 1.00 96.94 124 LEU A N 1
ATOM 942 C CA . LEU A 1 124 ? -9.008 -10.727 -6.395 1.00 96.94 124 LEU A CA 1
ATOM 943 C C . LEU A 1 124 ? -9.736 -12.079 -6.434 1.00 96.94 124 LEU A C 1
ATOM 945 O O . LEU A 1 124 ? -10.121 -12.512 -7.511 1.00 96.94 124 LEU A O 1
ATOM 949 N N . LYS A 1 125 ? -9.982 -12.696 -5.270 1.00 97.19 125 LYS A N 1
ATOM 950 C CA . LYS A 1 125 ? -10.762 -13.942 -5.156 1.00 97.19 125 LYS A CA 1
ATOM 951 C C . LYS A 1 125 ? -12.245 -13.787 -5.503 1.00 97.19 125 LYS A C 1
ATOM 953 O O . LYS A 1 125 ? -12.901 -14.777 -5.797 1.00 97.19 125 LYS A O 1
ATOM 958 N N . SER A 1 126 ? -12.818 -12.587 -5.392 1.00 96.69 126 SER A N 1
ATOM 959 C CA . SER A 1 126 ? -14.235 -12.370 -5.721 1.00 96.69 126 SER A CA 1
ATOM 960 C C . SER A 1 126 ? -14.470 -12.196 -7.219 1.00 96.69 126 SER A C 1
ATOM 962 O O . SER A 1 126 ? -15.591 -12.387 -7.688 1.00 96.69 126 SER A O 1
ATOM 964 N N . ILE A 1 127 ? -13.413 -11.864 -7.965 1.00 93.38 127 ILE A N 1
ATOM 965 C CA . ILE A 1 127 ? -13.424 -11.722 -9.424 1.00 93.38 127 ILE A CA 1
ATOM 966 C C . ILE A 1 127 ? -12.715 -12.889 -10.140 1.00 93.38 127 ILE A C 1
ATOM 968 O O . ILE A 1 127 ? -12.591 -12.844 -11.366 1.00 93.38 127 ILE A O 1
ATOM 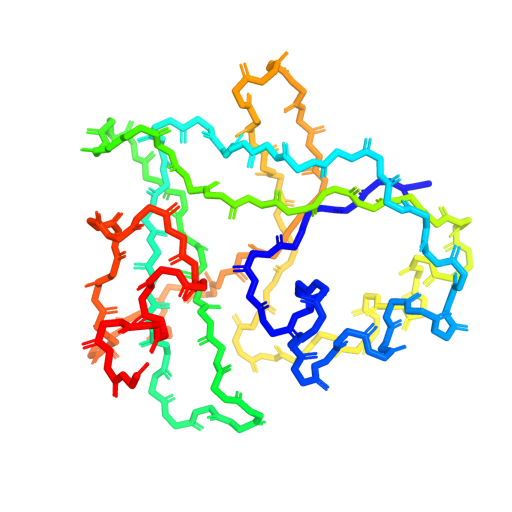972 N N . GLY A 1 128 ? -12.254 -13.906 -9.393 1.00 67.25 128 GLY A N 1
ATOM 973 C CA . GLY A 1 128 ? -11.511 -15.074 -9.887 1.00 67.25 128 GLY A CA 1
ATOM 974 C C . GLY A 1 128 ? -11.355 -16.190 -8.860 1.00 67.25 128 GLY A C 1
ATOM 975 O O . GLY A 1 128 ? -10.611 -15.984 -7.874 1.00 67.25 128 GLY A O 1
#

Sequence (128 aa):
MKIAVVGAHLRGQPLYGQLSERNARLLAVTRTVAKYKLYALKGTIPAKPGLVRVGEPQAKGIEVEVYEMDPANYASFVDLIPPPMALGNLELDTGETVKGFIVEGYATEGATEITEFGGWRSYLKSIG